Protein AF-A0AAJ1JFH3-F1 (afdb_monomer)

Structure (mmCIF, N/CA/C/O backbone):
data_AF-A0AAJ1JFH3-F1
#
_entry.id   AF-A0AAJ1JFH3-F1
#
loop_
_atom_site.group_PDB
_atom_site.id
_atom_site.type_symbol
_atom_site.label_atom_id
_atom_site.label_alt_id
_atom_site.label_comp_id
_atom_site.label_asym_id
_atom_site.label_entity_id
_atom_site.label_seq_id
_atom_site.pdbx_PDB_ins_code
_atom_site.Cartn_x
_atom_site.Cartn_y
_atom_site.Cartn_z
_atom_site.occupancy
_atom_site.B_iso_or_equiv
_atom_site.auth_seq_id
_atom_site.auth_comp_id
_atom_site.auth_asym_id
_atom_site.auth_atom_id
_atom_site.pdbx_PDB_model_num
ATOM 1 N N . MET A 1 1 ? 3.236 18.364 8.835 1.00 51.12 1 MET A N 1
ATOM 2 C CA . MET A 1 1 ? 2.054 17.484 8.722 1.00 51.12 1 MET A CA 1
ATOM 3 C C . MET A 1 1 ? 1.658 17.330 7.258 1.00 51.12 1 MET A C 1
ATOM 5 O O . MET A 1 1 ? 0.882 18.123 6.744 1.00 51.12 1 MET A O 1
ATOM 9 N N . VAL A 1 2 ? 2.224 16.333 6.577 1.00 50.16 2 VAL A N 1
ATOM 10 C CA . VAL A 1 2 ? 1.684 15.833 5.304 1.00 50.16 2 VAL A CA 1
ATOM 11 C C . VAL A 1 2 ? 0.844 14.613 5.673 1.00 50.16 2 VAL A C 1
ATOM 13 O O . VAL A 1 2 ? 1.373 13.674 6.264 1.00 50.16 2 VAL A O 1
ATOM 16 N N . MET A 1 3 ? -0.466 14.677 5.440 1.00 65.25 3 MET A N 1
ATOM 17 C CA . MET A 1 3 ? -1.358 13.523 5.542 1.00 65.25 3 MET A CA 1
ATOM 18 C C . MET A 1 3 ? -1.731 13.137 4.122 1.00 65.25 3 MET A C 1
ATOM 20 O O . MET A 1 3 ? -2.595 13.766 3.516 1.00 65.25 3 MET A O 1
ATOM 24 N N . GLU A 1 4 ? -1.049 12.134 3.586 1.00 80.94 4 GLU A N 1
ATOM 25 C CA . GLU A 1 4 ? -1.547 11.455 2.398 1.00 80.94 4 GLU A CA 1
ATOM 26 C C . GLU A 1 4 ? -2.642 10.490 2.839 1.00 80.94 4 GLU A C 1
ATOM 28 O O . GLU A 1 4 ? -2.509 9.790 3.851 1.00 80.94 4 GLU A O 1
ATOM 33 N N . VAL A 1 5 ? -3.754 10.523 2.110 1.00 92.56 5 VAL A N 1
ATOM 34 C CA . VAL A 1 5 ? -4.920 9.681 2.355 1.00 92.56 5 VAL A CA 1
ATOM 35 C C . VAL A 1 5 ? -5.158 8.854 1.108 1.00 92.56 5 VAL A C 1
ATOM 37 O O . VAL A 1 5 ? -5.231 9.396 0.006 1.00 92.56 5 VAL A O 1
ATOM 40 N N . ILE A 1 6 ? -5.295 7.547 1.293 1.00 95.12 6 ILE A N 1
ATOM 41 C CA . ILE A 1 6 ? -5.647 6.614 0.230 1.00 95.12 6 ILE A CA 1
ATOM 42 C C . ILE A 1 6 ? -6.985 5.956 0.540 1.00 95.12 6 ILE A C 1
ATOM 44 O O . ILE A 1 6 ? -7.307 5.658 1.693 1.00 95.12 6 ILE A O 1
ATOM 48 N N . ASN A 1 7 ? -7.752 5.693 -0.512 1.00 96.94 7 ASN A N 1
ATOM 49 C CA . ASN A 1 7 ? -8.959 4.888 -0.408 1.00 96.94 7 ASN A CA 1
ATOM 50 C C . ASN A 1 7 ? -8.575 3.413 -0.349 1.00 96.94 7 ASN A C 1
ATOM 52 O O . ASN A 1 7 ? -7.787 2.935 -1.166 1.00 96.94 7 ASN A O 1
ATOM 56 N N . VAL A 1 8 ? -9.179 2.685 0.583 1.00 96.38 8 VAL A N 1
ATOM 57 C CA . VAL A 1 8 ? -9.074 1.230 0.652 1.00 96.38 8 VAL A CA 1
ATOM 58 C C . VAL A 1 8 ? -10.324 0.650 0.008 1.00 96.38 8 VAL A C 1
ATOM 60 O O . VAL A 1 8 ? -11.448 1.024 0.355 1.00 96.38 8 VAL A O 1
ATOM 63 N N . ASN A 1 9 ? -10.132 -0.257 -0.947 1.00 95.94 9 ASN A N 1
ATOM 64 C CA . ASN A 1 9 ? -11.216 -0.857 -1.715 1.00 95.94 9 ASN A CA 1
ATOM 65 C C . ASN A 1 9 ? -11.247 -2.378 -1.517 1.00 95.94 9 ASN A C 1
ATOM 67 O O . ASN A 1 9 ? -10.206 -3.027 -1.504 1.00 95.94 9 ASN A O 1
ATOM 71 N N . TYR A 1 10 ? -12.447 -2.947 -1.439 1.00 94.38 10 TYR A N 1
ATOM 72 C CA . TYR A 1 10 ? -12.710 -4.389 -1.412 1.00 94.38 10 TYR A CA 1
ATOM 73 C C . TYR A 1 10 ? -13.831 -4.686 -2.415 1.00 94.38 10 TYR A C 1
ATOM 75 O O . TYR A 1 10 ? -14.885 -4.056 -2.354 1.00 94.38 10 TYR A O 1
ATOM 83 N N . HIS A 1 11 ? -13.603 -5.595 -3.372 1.00 92.56 11 HIS A N 1
ATOM 84 C CA . HIS A 1 11 ? -14.544 -5.907 -4.468 1.00 92.56 11 HIS A CA 1
ATOM 85 C C . HIS A 1 11 ? -15.131 -4.657 -5.159 1.00 92.56 11 HIS A C 1
ATOM 87 O O . HIS A 1 11 ? -16.346 -4.510 -5.285 1.00 92.56 11 HIS A O 1
ATOM 93 N N . ASN A 1 12 ? -14.262 -3.738 -5.594 1.00 93.00 12 ASN A N 1
ATOM 94 C CA . ASN A 1 12 ? -14.630 -2.475 -6.255 1.00 93.00 12 ASN A CA 1
ATOM 95 C C . ASN A 1 12 ? -15.518 -1.530 -5.421 1.00 93.00 12 ASN A C 1
ATOM 97 O O . ASN A 1 12 ? -16.107 -0.598 -5.966 1.00 93.00 12 ASN A O 1
ATOM 101 N N . GLN A 1 13 ? -15.597 -1.727 -4.107 1.00 94.75 13 GLN A N 1
ATOM 102 C CA . GLN A 1 13 ? -16.264 -0.811 -3.194 1.00 94.75 13 GLN A CA 1
ATOM 103 C C . GLN A 1 13 ? -15.247 -0.183 -2.246 1.00 94.75 13 GLN A C 1
ATOM 105 O O . GLN A 1 13 ? -14.458 -0.895 -1.628 1.00 94.75 13 GLN A O 1
ATOM 110 N N . THR A 1 14 ? -15.316 1.135 -2.069 1.00 96.88 14 THR A N 1
ATOM 111 C CA . THR A 1 14 ? -14.594 1.821 -0.993 1.00 96.88 14 THR A CA 1
ATOM 112 C C . THR A 1 14 ? -15.115 1.357 0.358 1.00 96.88 14 THR A C 1
ATOM 114 O O . THR A 1 14 ? -16.300 1.498 0.669 1.00 96.88 14 THR A O 1
ATOM 117 N N . ILE A 1 15 ? -14.220 0.764 1.142 1.00 96.81 15 ILE A N 1
ATOM 118 C CA . ILE A 1 15 ? -14.522 0.283 2.491 1.00 96.81 15 ILE A CA 1
ATOM 119 C C . ILE A 1 15 ? -14.126 1.286 3.561 1.00 96.81 15 ILE A C 1
ATOM 121 O O . ILE A 1 15 ? -14.585 1.174 4.692 1.00 96.81 15 ILE A O 1
ATOM 125 N N . GLY A 1 16 ? -13.259 2.234 3.223 1.00 96.50 16 GLY A N 1
ATOM 126 C CA . GLY A 1 16 ? -12.690 3.172 4.167 1.00 96.50 16 GLY A CA 1
ATOM 127 C C . GLY A 1 16 ? -11.493 3.906 3.591 1.00 96.50 16 GLY A C 1
ATOM 128 O O . GLY A 1 16 ? -11.129 3.729 2.424 1.00 96.50 16 GLY A O 1
ATOM 129 N N . ALA A 1 17 ? -10.867 4.702 4.443 1.00 96.94 17 ALA A N 1
ATOM 130 C CA . ALA A 1 17 ? -9.692 5.482 4.110 1.00 96.94 17 ALA A CA 1
ATOM 131 C C . ALA A 1 17 ? -8.548 5.159 5.071 1.00 96.94 17 ALA A C 1
ATOM 133 O O . ALA A 1 17 ? -8.750 4.963 6.271 1.00 96.94 17 ALA A O 1
ATOM 134 N N . LEU A 1 18 ? -7.335 5.126 4.531 1.00 97.06 18 LEU A N 1
ATOM 135 C CA . LEU A 1 18 ? -6.097 5.038 5.288 1.00 97.06 18 LEU A CA 1
ATOM 136 C C . LEU A 1 18 ? -5.368 6.372 5.169 1.00 97.06 18 LEU A C 1
ATOM 138 O O . LEU A 1 18 ? -5.146 6.864 4.068 1.00 97.06 18 LEU A O 1
ATOM 142 N N . SER A 1 19 ? -4.951 6.923 6.300 1.00 96.12 19 SER A N 1
ATOM 143 C CA . SER A 1 19 ? -4.041 8.065 6.364 1.00 96.12 19 SER A CA 1
ATOM 144 C C . SER A 1 19 ? -2.715 7.644 6.981 1.00 96.12 19 SER A C 1
ATOM 146 O O . SER A 1 19 ? -2.689 6.759 7.841 1.00 96.12 19 SER A O 1
ATOM 148 N N . PHE A 1 20 ? -1.617 8.285 6.581 1.00 95.19 20 PHE A N 1
ATOM 149 C CA . PHE A 1 20 ? -0.305 8.041 7.177 1.00 95.19 20 PHE A CA 1
ATOM 150 C C . PHE A 1 20 ? 0.330 9.334 7.685 1.00 95.19 20 PHE A C 1
ATOM 152 O O .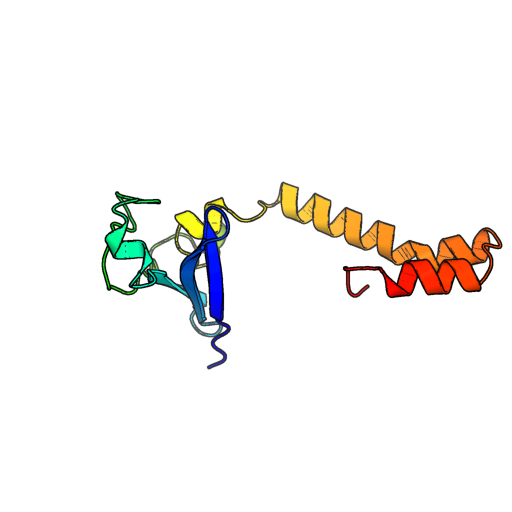 PHE A 1 20 ? 0.466 10.313 6.953 1.00 95.19 20 PHE A O 1
ATOM 159 N N . ASN A 1 21 ? 0.734 9.343 8.956 1.00 93.25 21 ASN A N 1
ATOM 160 C CA . ASN A 1 21 ? 1.489 10.447 9.535 1.00 93.25 21 ASN A CA 1
ATOM 161 C C . ASN A 1 21 ? 2.990 10.165 9.405 1.00 93.25 21 ASN A C 1
ATOM 163 O O . ASN A 1 21 ? 3.519 9.313 10.116 1.00 93.25 21 ASN A O 1
ATOM 167 N N . THR A 1 22 ? 3.682 10.905 8.539 1.00 90.75 22 THR A N 1
ATOM 168 C CA . THR A 1 22 ? 5.116 10.707 8.260 1.00 90.75 22 THR A CA 1
ATOM 169 C C . THR A 1 22 ? 6.040 11.109 9.412 1.00 90.75 22 THR A C 1
ATOM 171 O O . THR A 1 22 ? 7.100 10.510 9.575 1.00 90.75 22 THR A O 1
ATOM 174 N N . GLU A 1 23 ? 5.637 12.067 10.252 1.00 91.62 23 GLU A N 1
ATOM 175 C CA . GLU A 1 23 ? 6.417 12.508 11.420 1.00 91.62 23 GLU A CA 1
ATOM 176 C C . GLU A 1 23 ? 6.416 11.444 12.524 1.00 91.62 23 GLU A C 1
ATOM 178 O O . GLU A 1 23 ? 7.450 11.139 13.113 1.00 91.62 23 GLU A O 1
ATOM 183 N N . ARG A 1 24 ? 5.245 10.861 12.799 1.00 91.69 24 ARG A N 1
ATOM 184 C CA . ARG A 1 24 ? 5.052 9.848 13.846 1.00 91.69 24 ARG A CA 1
ATOM 185 C C . ARG A 1 24 ? 5.205 8.418 13.340 1.00 91.69 24 ARG A C 1
ATOM 187 O O . ARG A 1 24 ? 5.254 7.510 14.158 1.00 91.69 24 ARG A O 1
ATOM 194 N N . LYS A 1 25 ? 5.255 8.229 12.018 1.00 93.50 25 LYS A N 1
ATOM 195 C CA . LYS A 1 25 ? 5.281 6.931 11.329 1.00 93.50 25 LYS A CA 1
ATOM 196 C C . LYS A 1 25 ? 4.135 6.001 11.748 1.00 93.50 25 LYS A C 1
ATOM 198 O O . LYS A 1 25 ? 4.340 4.814 11.981 1.00 93.50 25 LYS A O 1
ATOM 203 N N . ILE A 1 26 ? 2.932 6.562 11.876 1.00 95.00 26 ILE A N 1
ATOM 204 C CA . ILE A 1 26 ? 1.726 5.835 12.295 1.00 95.00 26 ILE A CA 1
ATOM 205 C C . ILE A 1 26 ? 0.628 6.043 11.256 1.00 95.00 26 ILE A C 1
ATOM 207 O O . ILE A 1 26 ? 0.259 7.180 10.945 1.00 95.00 26 ILE A O 1
ATOM 211 N N . GLY A 1 27 ? 0.089 4.930 10.771 1.00 95.69 27 GLY A N 1
ATOM 212 C CA . GLY A 1 27 ? -1.104 4.852 9.949 1.0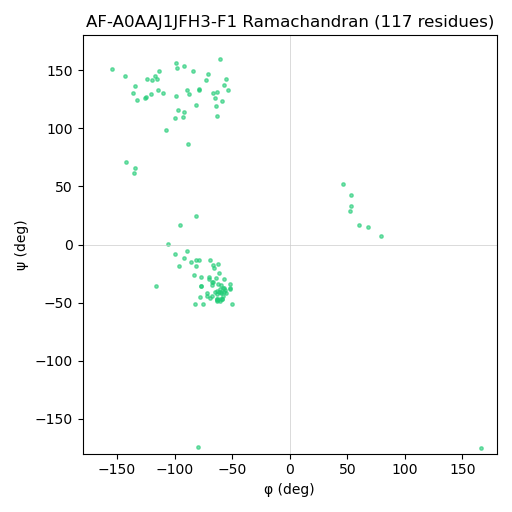0 95.69 27 GLY A CA 1
ATOM 213 C C . GLY A 1 27 ? -2.380 4.855 10.788 1.00 95.69 27 GLY A C 1
ATOM 214 O O . GLY A 1 27 ? -2.413 4.375 11.925 1.00 95.69 27 GLY A O 1
ATOM 215 N N . ALA A 1 28 ? -3.444 5.404 10.218 1.00 96.75 28 ALA A N 1
ATOM 216 C CA . ALA A 1 28 ? -4.768 5.414 10.813 1.00 96.75 28 ALA A CA 1
ATOM 217 C C . ALA A 1 28 ? -5.813 5.058 9.757 1.00 96.75 28 ALA A C 1
ATOM 219 O O . ALA A 1 28 ? -5.816 5.652 8.680 1.00 96.75 28 ALA A O 1
ATOM 220 N N . PHE A 1 29 ? -6.688 4.109 10.077 1.00 97.19 29 PHE A N 1
ATOM 221 C CA . PHE A 1 29 ? -7.753 3.651 9.188 1.00 97.19 29 PHE A CA 1
ATOM 222 C C . PHE A 1 29 ? -9.128 3.978 9.765 1.00 97.19 29 PHE A C 1
ATOM 224 O O . PHE A 1 29 ? -9.347 3.835 10.967 1.00 97.19 29 PHE A O 1
ATOM 231 N N . GLU A 1 30 ? -10.063 4.356 8.904 1.00 97.12 30 GLU A N 1
ATOM 232 C CA . GLU A 1 30 ? -11.467 4.560 9.251 1.00 97.12 30 GLU A CA 1
ATOM 233 C C . GLU A 1 30 ? -12.367 3.892 8.210 1.00 97.12 30 GLU A C 1
ATOM 235 O O . GLU A 1 30 ? -12.118 4.000 7.008 1.00 97.12 30 GLU A O 1
ATOM 240 N N . TYR A 1 31 ? -13.413 3.202 8.674 1.00 97.56 31 TYR A N 1
ATOM 241 C CA . TYR A 1 31 ? -14.419 2.612 7.796 1.00 97.56 31 TYR A CA 1
ATOM 242 C C . TYR A 1 31 ? -15.326 3.678 7.182 1.00 97.56 31 TYR A C 1
ATOM 244 O O . TYR A 1 31 ? -15.796 4.594 7.852 1.00 97.56 31 TYR A O 1
ATOM 252 N N . GLU A 1 32 ? -15.675 3.474 5.918 1.00 97.00 32 GLU A N 1
ATOM 253 C CA . GLU A 1 32 ? -16.695 4.250 5.229 1.00 97.00 32 GLU A CA 1
ATOM 254 C C . 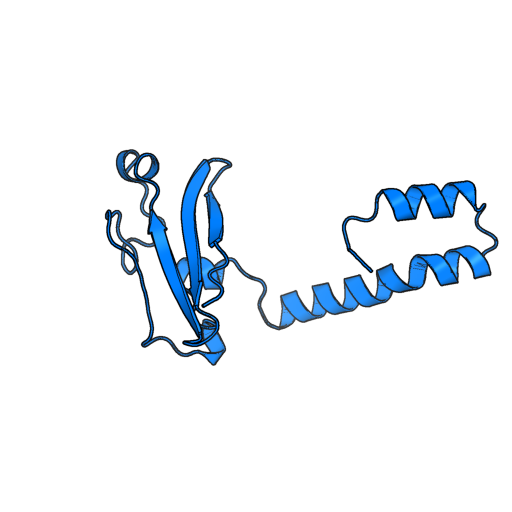GLU A 1 32 ? -18.075 3.965 5.863 1.00 97.00 32 GLU A C 1
ATOM 256 O O . GLU A 1 32 ? -18.468 2.794 5.976 1.00 97.00 32 GLU A O 1
ATOM 261 N N . PRO A 1 33 ? -18.884 4.985 6.217 1.00 95.75 33 PRO A N 1
ATOM 262 C CA . PRO A 1 33 ? -20.188 4.776 6.857 1.00 95.75 33 PRO A CA 1
ATOM 263 C C . PRO A 1 33 ? -21.151 3.891 6.055 1.00 95.75 33 PRO A C 1
ATOM 265 O O . PRO A 1 33 ? -21.996 3.193 6.621 1.00 95.75 33 PRO A O 1
ATOM 268 N N . SER A 1 34 ? -21.040 3.907 4.723 1.00 95.12 34 SER A N 1
ATOM 269 C CA . SER A 1 34 ? -21.837 3.046 3.844 1.00 95.12 34 SER A CA 1
ATOM 270 C C . SER A 1 34 ? -21.439 1.567 3.938 1.00 95.12 34 SER A C 1
ATOM 272 O O . SER A 1 34 ? -22.298 0.697 3.782 1.00 95.12 34 SER A O 1
ATOM 274 N N . PHE A 1 35 ? -20.171 1.269 4.239 1.00 96.00 35 PHE A N 1
ATOM 275 C CA . PHE A 1 35 ? -19.659 -0.091 4.389 1.00 96.00 35 PHE A CA 1
ATOM 276 C C . PHE A 1 35 ? -20.061 -0.714 5.730 1.00 96.00 35 PHE A C 1
ATOM 278 O O . PHE A 1 35 ? -20.435 -1.884 5.757 1.00 96.00 35 PHE A O 1
ATOM 285 N N . LEU A 1 36 ? -20.111 0.076 6.812 1.00 95.44 36 LEU A N 1
ATOM 286 C CA . LEU A 1 36 ? -20.566 -0.382 8.137 1.00 95.44 36 LEU A CA 1
ATOM 287 C C . LEU A 1 36 ? -21.938 -1.075 8.089 1.00 95.44 36 LEU A C 1
ATOM 289 O O . LEU A 1 36 ? -22.164 -2.083 8.752 1.00 95.44 36 LEU A O 1
ATOM 293 N N . LYS A 1 37 ? -22.848 -0.576 7.243 1.00 94.19 37 LYS A N 1
ATOM 294 C CA . LYS A 1 37 ? -24.207 -1.120 7.076 1.00 94.19 37 LYS A CA 1
ATOM 295 C C . LYS A 1 37 ? -24.247 -2.497 6.40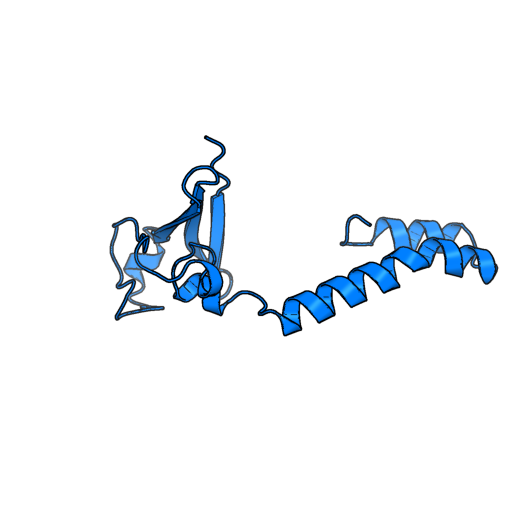8 1.00 94.19 37 LYS A C 1
ATOM 297 O O . LYS A 1 37 ? -25.298 -3.131 6.415 1.00 94.19 37 LYS A O 1
ATOM 302 N N . LYS A 1 38 ? -23.142 -2.952 5.809 1.00 93.94 38 LYS A N 1
ATOM 303 C CA . LYS A 1 38 ? -23.069 -4.253 5.131 1.00 93.94 38 LYS A CA 1
ATOM 304 C C . LYS A 1 38 ? -22.833 -5.420 6.085 1.00 93.94 38 LYS A C 1
ATOM 306 O O . LYS A 1 38 ? -23.086 -6.552 5.691 1.00 93.94 38 LYS A O 1
ATOM 311 N N . GLY A 1 39 ? -22.346 -5.166 7.302 1.00 93.19 39 GLY A N 1
ATOM 312 C CA . GLY A 1 39 ? -22.075 -6.222 8.284 1.00 93.19 39 GLY A CA 1
ATOM 313 C C . GLY A 1 39 ? -20.918 -7.163 7.915 1.00 93.19 39 GLY A C 1
ATOM 314 O O . GLY A 1 39 ? -20.806 -8.233 8.501 1.00 93.19 39 GLY A O 1
ATOM 315 N N . ILE A 1 40 ? -20.073 -6.796 6.943 1.00 94.38 40 ILE A N 1
ATOM 316 C CA . ILE A 1 40 ? -18.892 -7.574 6.540 1.00 94.38 40 ILE A CA 1
ATOM 317 C C . ILE A 1 40 ? -17.677 -7.099 7.340 1.00 94.38 40 ILE A C 1
ATOM 319 O O . ILE A 1 40 ? -17.210 -5.978 7.152 1.00 94.38 40 ILE A O 1
ATOM 323 N N . GLU A 1 41 ? -17.134 -7.962 8.192 1.00 94.00 41 GLU A N 1
ATOM 324 C CA . GLU A 1 41 ? -15.968 -7.657 9.022 1.00 94.00 41 GLU A CA 1
ATOM 325 C C . GLU A 1 41 ? -14.684 -8.233 8.405 1.00 94.00 41 GLU A C 1
ATOM 327 O O . GLU A 1 41 ? -14.473 -9.443 8.409 1.00 94.00 41 GLU A O 1
ATOM 332 N N . LEU A 1 42 ? -13.803 -7.372 7.883 1.00 92.19 42 LEU A N 1
ATOM 333 C CA . LEU A 1 42 ? -12.542 -7.820 7.265 1.00 92.19 42 LEU A CA 1
ATOM 334 C C . LEU A 1 42 ? -11.472 -8.217 8.290 1.00 92.19 42 LEU A C 1
ATOM 336 O O . LEU A 1 42 ? -10.612 -9.040 8.000 1.00 92.19 42 LEU A O 1
ATOM 340 N N . SER A 1 43 ? -11.513 -7.635 9.491 1.00 94.94 43 SER A N 1
ATOM 341 C CA . SER A 1 43 ? -10.627 -8.014 10.594 1.00 94.94 43 SER A CA 1
ATOM 342 C C . SER A 1 43 ? -11.384 -7.961 11.928 1.00 94.94 43 SER A C 1
ATOM 344 O O . SER A 1 43 ? -11.118 -7.084 12.747 1.00 94.94 43 SER A O 1
ATOM 346 N N . PRO A 1 44 ? -12.321 -8.894 12.185 1.00 94.69 44 PRO A N 1
ATOM 347 C CA . PRO A 1 44 ? -13.238 -8.842 13.334 1.00 94.69 44 PRO A CA 1
ATOM 348 C C . PRO A 1 44 ? -12.546 -8.648 14.692 1.00 94.69 44 PRO A C 1
ATOM 350 O O . PRO A 1 44 ? -13.065 -7.997 15.592 1.00 94.69 44 PRO A O 1
ATOM 353 N N . LEU A 1 45 ? -11.346 -9.215 14.849 1.00 94.62 45 LEU A N 1
ATOM 354 C CA . LEU A 1 45 ? -10.618 -9.218 16.121 1.00 94.62 45 LEU A CA 1
ATOM 355 C C . LEU A 1 45 ? -9.823 -7.936 16.389 1.00 94.62 45 LEU A C 1
ATOM 357 O O . LEU A 1 45 ? -9.528 -7.633 17.543 1.00 94.62 45 LEU A O 1
ATOM 361 N N . LYS A 1 46 ? -9.405 -7.220 15.343 1.00 93.94 46 LYS A N 1
ATOM 362 C CA . LYS A 1 46 ? -8.519 -6.048 15.463 1.00 93.94 46 LYS A CA 1
ATOM 363 C C . LYS A 1 46 ? -9.198 -4.770 14.996 1.00 93.94 46 LYS A C 1
ATOM 365 O O . LYS A 1 46 ? -8.973 -3.715 15.578 1.00 93.94 46 LYS A O 1
ATOM 370 N N . MET A 1 47 ? -10.026 -4.872 13.966 1.00 95.25 47 MET A N 1
ATOM 371 C CA . MET A 1 47 ? -10.776 -3.783 13.352 1.00 95.25 47 MET A CA 1
ATOM 372 C C . ME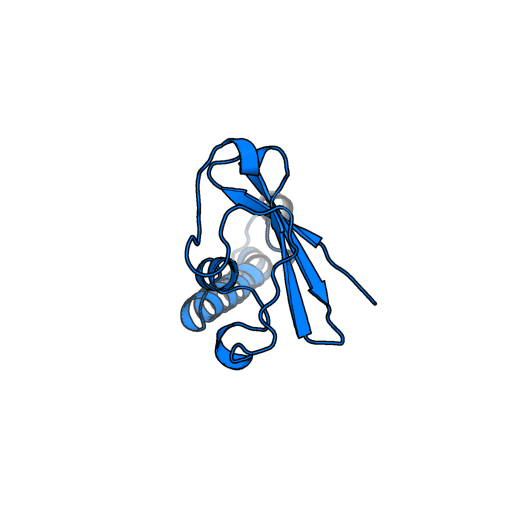T A 1 47 ? -12.235 -4.227 13.126 1.00 95.25 47 MET A C 1
ATOM 374 O O . MET A 1 47 ? -12.646 -4.402 11.978 1.00 95.25 47 MET A O 1
ATOM 378 N N . PRO A 1 48 ? -13.017 -4.472 14.197 1.00 95.75 48 PRO A N 1
ATOM 379 C CA . PRO A 1 48 ? -14.450 -4.748 14.066 1.00 95.75 48 PRO A CA 1
ATOM 380 C C . PRO A 1 48 ? -15.177 -3.561 13.422 1.00 95.75 48 PRO A C 1
ATOM 382 O O . PRO A 1 48 ? -14.687 -2.428 13.459 1.00 95.75 48 PRO A O 1
ATOM 385 N N . LEU A 1 49 ? -16.363 -3.791 12.851 1.00 96.12 49 LEU A N 1
ATOM 386 C CA . LEU A 1 49 ? -17.123 -2.707 12.220 1.00 96.12 49 LEU A CA 1
ATOM 387 C C . LEU A 1 49 ? -17.528 -1.646 13.249 1.00 96.12 49 LEU A C 1
ATOM 389 O O . LEU A 1 49 ? -18.383 -1.857 14.106 1.00 96.12 49 LEU A O 1
ATOM 393 N N . SER A 1 50 ? -16.908 -0.476 13.135 1.00 95.31 50 SER A N 1
ATOM 394 C CA . SER A 1 50 ? -17.083 0.650 14.045 1.00 95.31 50 SER A CA 1
ATOM 395 C C . SER A 1 50 ? -16.777 1.959 13.323 1.00 95.31 50 SER A C 1
ATOM 397 O O . SER A 1 50 ? -15.933 2.000 12.429 1.00 95.31 50 SER A O 1
ATOM 399 N N . SER A 1 51 ? -17.414 3.049 13.749 1.00 94.50 51 SER A N 1
ATOM 400 C CA . SER A 1 51 ? -17.126 4.415 13.287 1.00 94.50 51 SER A CA 1
ATOM 401 C C . SER A 1 51 ? -15.920 5.044 14.004 1.00 94.50 51 SER A C 1
ATOM 403 O O . SER A 1 51 ? -15.859 6.257 14.185 1.00 94.50 51 SER A O 1
ATOM 405 N N . THR A 1 52 ? -15.008 4.223 14.523 1.00 95.75 52 THR A N 1
ATOM 406 C CA . THR A 1 52 ? -13.797 4.665 15.221 1.00 95.75 52 THR A CA 1
ATOM 407 C C . THR A 1 52 ? -12.603 4.656 14.282 1.00 95.75 52 THR A C 1
ATOM 409 O O . THR A 1 52 ? -12.509 3.817 13.389 1.00 95.75 52 THR A O 1
ATOM 412 N N . ILE A 1 53 ? -11.634 5.527 14.555 1.00 96.75 53 ILE A N 1
ATOM 413 C CA . ILE A 1 53 ? -10.346 5.512 13.864 1.00 96.75 53 ILE A CA 1
ATOM 414 C C . ILE A 1 53 ? -9.447 4.449 14.503 1.00 96.75 53 ILE A C 1
ATOM 416 O O . ILE A 1 53 ? -9.103 4.542 15.682 1.00 96.75 53 ILE A O 1
ATOM 420 N N . PHE A 1 54 ? -9.023 3.471 13.710 1.00 97.19 54 PHE A N 1
ATOM 421 C CA . PHE A 1 54 ? -8.118 2.404 14.122 1.00 97.19 54 PHE A CA 1
ATOM 422 C C . PHE A 1 54 ? -6.661 2.820 13.949 1.00 97.19 54 PHE A C 1
ATOM 424 O O . PHE A 1 54 ? -6.252 3.281 12.881 1.00 97.19 54 PHE A O 1
ATOM 431 N N . ARG A 1 55 ? -5.871 2.641 15.010 1.00 96.44 55 ARG A N 1
ATOM 432 C CA . ARG A 1 55 ? -4.426 2.894 15.063 1.00 96.44 55 ARG A CA 1
ATOM 433 C C . ARG A 1 55 ? -3.785 1.825 15.930 1.00 96.44 55 ARG A C 1
ATOM 435 O O . ARG A 1 55 ? -4.375 1.444 16.935 1.00 96.44 55 ARG A O 1
ATOM 442 N N . PHE A 1 56 ? -2.577 1.415 15.566 1.00 96.25 56 PHE A N 1
ATOM 443 C CA . PHE A 1 56 ? -1.853 0.353 16.264 1.00 96.25 56 PHE A CA 1
ATOM 444 C C . PHE A 1 56 ? -0.384 0.747 16.498 1.00 96.25 56 PHE A C 1
ATOM 446 O O . PHE A 1 56 ? 0.519 0.131 15.929 1.00 96.25 56 PHE A O 1
ATOM 453 N N . PRO A 1 57 ? -0.115 1.828 17.261 1.00 95.56 57 PRO A N 1
ATOM 454 C CA . PRO A 1 57 ? 1.249 2.300 17.521 1.00 95.56 57 PRO A CA 1
ATOM 455 C C . PRO A 1 57 ? 2.127 1.286 18.272 1.00 95.56 57 PRO A C 1
ATOM 457 O O . PRO A 1 57 ? 3.341 1.445 18.307 1.00 95.56 57 PRO A O 1
ATOM 460 N N . GLU A 1 58 ? 1.520 0.281 18.898 1.00 95.62 58 GLU A N 1
ATOM 461 C CA . GLU A 1 58 ? 2.183 -0.789 19.637 1.00 95.62 58 GLU A CA 1
ATOM 462 C C . GLU A 1 58 ? 2.727 -1.922 18.755 1.00 95.62 58 GLU A C 1
ATOM 464 O O . GLU A 1 58 ? 3.486 -2.755 19.248 1.00 95.62 58 GLU A O 1
ATOM 469 N N . LEU A 1 59 ? 2.338 -1.987 17.475 1.00 94.81 59 LEU A N 1
ATOM 470 C CA . LEU A 1 59 ? 2.850 -3.001 16.554 1.00 94.81 59 LEU A CA 1
ATOM 471 C C . LEU A 1 59 ? 4.312 -2.734 16.193 1.00 94.81 59 LEU A C 1
ATOM 473 O O . LEU A 1 59 ? 4.741 -1.588 16.058 1.00 94.81 59 LEU A O 1
ATOM 477 N N . ASP A 1 60 ? 5.069 -3.813 15.979 1.00 95.00 60 A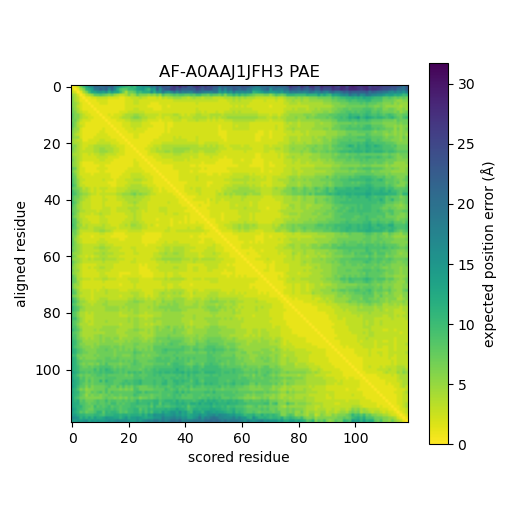SP A N 1
ATOM 478 C CA . ASP A 1 60 ? 6.457 -3.709 15.538 1.00 95.00 60 ASP A CA 1
ATOM 479 C C . ASP A 1 60 ? 6.550 -2.965 14.198 1.00 95.00 60 ASP A C 1
ATOM 481 O O . ASP A 1 60 ? 5.950 -3.352 13.189 1.00 95.00 60 ASP A O 1
ATOM 485 N N . PHE A 1 61 ? 7.329 -1.884 14.188 1.00 94.06 61 PHE A N 1
ATOM 486 C CA . PHE A 1 61 ? 7.447 -1.028 13.016 1.00 94.06 61 PHE A CA 1
ATOM 487 C C . PHE A 1 61 ? 8.143 -1.737 11.852 1.00 94.06 61 PHE A C 1
ATOM 489 O O . PHE A 1 61 ? 7.791 -1.495 10.702 1.00 94.06 61 PHE A O 1
ATOM 496 N N . ASN A 1 62 ? 9.118 -2.610 12.114 1.00 91.94 62 ASN A N 1
ATOM 497 C CA . ASN A 1 62 ? 9.846 -3.279 11.037 1.00 91.94 62 ASN A CA 1
ATOM 498 C C . ASN A 1 62 ? 8.946 -4.242 10.262 1.00 91.94 62 ASN A C 1
ATOM 500 O O . ASN A 1 62 ? 9.104 -4.351 9.047 1.00 91.94 62 ASN A O 1
ATOM 504 N N . THR A 1 63 ? 7.981 -4.849 10.950 1.00 91.06 63 THR A N 1
ATOM 505 C CA . THR A 1 63 ? 7.007 -5.787 10.390 1.00 91.06 63 THR A CA 1
ATOM 506 C C . THR A 1 63 ? 5.836 -5.070 9.719 1.00 91.06 63 THR A C 1
ATOM 508 O O . THR A 1 63 ? 5.518 -5.342 8.570 1.00 91.06 63 THR A O 1
ATOM 511 N N . PHE A 1 64 ? 5.198 -4.121 10.411 1.00 94.12 64 PHE A N 1
ATOM 512 C CA . PHE A 1 64 ? 3.943 -3.514 9.944 1.00 94.12 64 PHE A CA 1
ATOM 513 C C . PHE A 1 64 ? 4.122 -2.154 9.265 1.00 94.12 64 PHE A C 1
ATOM 515 O O . PHE A 1 64 ? 3.157 -1.586 8.758 1.00 94.12 64 PHE A O 1
ATOM 522 N N . LYS A 1 65 ? 5.331 -1.579 9.301 1.00 94.06 65 LYS A N 1
ATOM 523 C CA . LYS A 1 65 ? 5.656 -0.238 8.775 1.00 94.06 65 LYS A CA 1
ATOM 524 C C . LYS A 1 65 ? 4.727 0.870 9.299 1.00 94.06 65 LYS A C 1
ATOM 526 O O . LYS A 1 65 ? 4.499 1.878 8.636 1.00 94.06 65 LYS A O 1
ATOM 531 N N . GLY A 1 66 ? 4.190 0.687 10.508 1.00 94.62 66 GLY A N 1
ATOM 532 C CA . GLY A 1 66 ? 3.249 1.611 11.145 1.00 94.62 66 GLY A CA 1
ATOM 533 C C . GLY A 1 66 ? 1.805 1.504 10.645 1.00 94.62 66 GLY A C 1
ATOM 534 O O . GLY A 1 66 ? 0.981 2.334 11.023 1.00 94.62 66 GLY A O 1
ATOM 535 N N . LEU A 1 67 ? 1.479 0.519 9.805 1.00 95.75 67 LEU A N 1
ATOM 536 C CA . LEU A 1 67 ? 0.140 0.309 9.259 1.00 95.75 67 LEU A CA 1
ATOM 537 C C . LEU A 1 67 ? -0.701 -0.640 10.128 1.00 95.75 67 LEU A C 1
ATOM 539 O O . LEU A 1 67 ? -0.158 -1.520 10.799 1.00 95.75 67 LEU A O 1
ATOM 543 N N . PRO A 1 68 ? -2.042 -0.521 10.090 1.00 95.69 68 PRO A N 1
ATOM 544 C CA . PRO A 1 68 ? -2.929 -1.564 10.594 1.00 95.69 68 PRO A CA 1
ATOM 545 C C . PRO A 1 68 ? -2.646 -2.922 9.946 1.00 95.69 68 PRO A C 1
ATOM 547 O O . PRO A 1 68 ? -2.414 -2.991 8.740 1.00 95.69 68 PRO A O 1
ATOM 550 N N . SER A 1 69 ? -2.737 -4.006 10.722 1.00 93.06 69 SER A N 1
ATOM 551 C CA . SER A 1 69 ? -2.370 -5.357 10.268 1.00 93.06 69 SER A CA 1
ATOM 552 C C . SER A 1 69 ? -3.098 -5.797 8.996 1.00 93.06 69 SER A C 1
ATOM 554 O O . SER A 1 69 ? -2.459 -6.324 8.098 1.00 93.06 69 SER A O 1
ATOM 556 N N . LEU A 1 70 ? -4.403 -5.514 8.883 1.00 94.00 70 LEU A N 1
ATOM 557 C CA . LEU A 1 70 ? -5.203 -5.818 7.686 1.00 94.00 70 LEU A CA 1
ATOM 558 C C . LEU A 1 70 ? -4.620 -5.180 6.414 1.00 94.00 70 LEU A C 1
ATOM 560 O O . LEU A 1 70 ? -4.652 -5.773 5.341 1.00 94.00 70 LEU A O 1
ATOM 564 N N . ILE A 1 71 ? -4.114 -3.954 6.540 1.00 95.19 71 ILE A N 1
ATOM 565 C CA . ILE A 1 71 ? -3.556 -3.204 5.417 1.00 95.19 71 ILE A CA 1
ATOM 566 C C . ILE A 1 71 ? -2.153 -3.708 5.099 1.00 95.19 71 ILE A C 1
ATOM 568 O O . ILE A 1 71 ? -1.854 -3.940 3.935 1.00 95.19 71 ILE A O 1
ATOM 572 N N . ALA A 1 72 ? -1.316 -3.902 6.122 1.00 93.88 72 ALA A N 1
ATOM 573 C CA . ALA A 1 72 ? 0.045 -4.404 5.949 1.00 93.88 72 ALA A CA 1
ATOM 574 C C . ALA A 1 72 ? 0.072 -5.763 5.229 1.00 93.88 72 ALA A C 1
ATOM 576 O O . ALA A 1 72 ? 0.874 -5.950 4.325 1.00 93.88 72 ALA A O 1
ATOM 577 N N . ASP A 1 73 ? -0.855 -6.662 5.569 1.00 91.50 73 ASP A N 1
ATOM 578 C CA . ASP A 1 73 ? -0.980 -8.000 4.969 1.00 91.50 73 ASP A CA 1
ATOM 579 C C . ASP A 1 73 ? -1.385 -7.972 3.481 1.00 91.50 73 ASP A C 1
ATOM 581 O O . ASP A 1 73 ? -1.207 -8.942 2.754 1.00 91.50 73 ASP A O 1
ATOM 585 N N . SER A 1 74 ? -1.920 -6.841 3.005 1.00 91.56 74 SER A N 1
ATOM 586 C CA . SER A 1 74 ? -2.297 -6.647 1.599 1.00 91.56 74 SER A CA 1
ATOM 587 C C . SER A 1 74 ? -1.160 -6.081 0.737 1.00 91.56 74 SER A C 1
ATOM 589 O O . SER A 1 74 ? -1.346 -5.904 -0.469 1.00 91.56 74 SER A O 1
ATOM 591 N N . LEU A 1 75 ? -0.018 -5.728 1.336 1.00 92.50 75 LEU A N 1
ATOM 592 C CA . LEU A 1 75 ? 1.118 -5.122 0.641 1.00 92.50 75 LEU A CA 1
ATOM 593 C C . LEU A 1 75 ? 2.201 -6.164 0.315 1.00 92.50 75 LEU A C 1
ATOM 595 O O . LEU A 1 75 ? 2.290 -7.185 0.995 1.00 92.50 75 LEU A O 1
ATOM 599 N N . PRO A 1 76 ? 3.046 -5.913 -0.703 1.00 92.62 76 PRO A N 1
ATOM 600 C CA . PRO A 1 76 ? 4.203 -6.755 -0.983 1.00 92.62 76 PRO A CA 1
ATOM 601 C C . PRO A 1 76 ? 5.147 -6.856 0.221 1.00 92.62 76 PRO A C 1
ATOM 603 O O . PRO A 1 76 ? 5.469 -5.849 0.860 1.00 92.62 76 PRO A O 1
ATOM 606 N N . ASP A 1 77 ? 5.624 -8.068 0.485 1.00 90.38 77 ASP A N 1
ATOM 607 C CA . ASP A 1 77 ? 6.691 -8.341 1.444 1.00 90.38 77 ASP A CA 1
ATOM 608 C C . ASP A 1 77 ? 8.076 -8.046 0.838 1.00 90.38 77 ASP A C 1
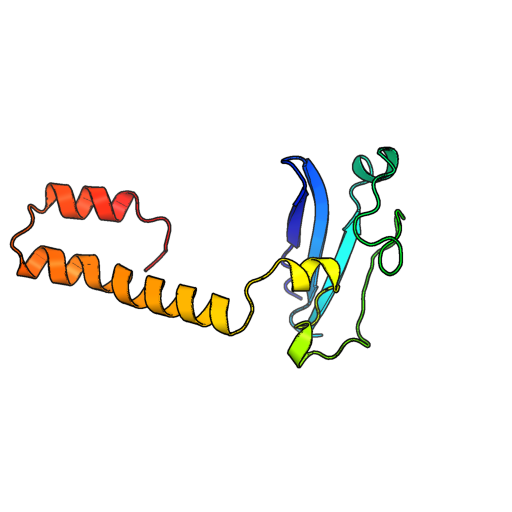ATOM 610 O O . ASP A 1 77 ? 8.192 -7.513 -0.268 1.00 90.38 77 ASP A O 1
ATOM 614 N N . ASP A 1 78 ? 9.154 -8.363 1.557 1.00 90.44 78 ASP A N 1
ATOM 615 C CA . ASP A 1 78 ? 10.521 -8.104 1.085 1.00 90.44 78 ASP A CA 1
ATOM 616 C C . ASP A 1 78 ? 10.806 -8.771 -0.272 1.00 90.44 78 ASP A C 1
ATOM 618 O O . ASP A 1 78 ? 11.450 -8.173 -1.135 1.00 90.44 78 ASP A O 1
ATOM 622 N N . PHE A 1 79 ? 10.284 -9.982 -0.496 1.00 93.38 79 PHE A N 1
ATOM 623 C CA . PHE A 1 79 ? 10.420 -10.662 -1.780 1.00 93.38 79 PHE A CA 1
ATOM 624 C C . PHE A 1 79 ? 9.603 -9.969 -2.875 1.00 93.38 79 PHE A C 1
ATOM 626 O O . PHE A 1 79 ? 10.117 -9.718 -3.964 1.00 93.38 79 PHE A O 1
ATOM 633 N N . GLY A 1 80 ? 8.347 -9.618 -2.593 1.00 93.62 80 GLY A N 1
ATOM 634 C CA . GLY A 1 80 ? 7.495 -8.895 -3.531 1.00 93.62 80 GLY A CA 1
ATOM 635 C C . GLY A 1 80 ? 8.084 -7.543 -3.937 1.00 93.62 80 GLY A C 1
ATOM 636 O O . GLY A 1 80 ? 8.066 -7.203 -5.120 1.00 93.62 80 GLY A O 1
ATOM 637 N N . ASN A 1 81 ? 8.671 -6.806 -2.990 1.00 93.19 81 ASN A N 1
ATOM 638 C CA . ASN A 1 81 ? 9.384 -5.561 -3.281 1.00 93.19 81 ASN A CA 1
ATOM 639 C C . ASN A 1 81 ? 10.608 -5.809 -4.175 1.00 93.19 81 ASN A C 1
ATOM 641 O O . ASN A 1 81 ? 10.776 -5.098 -5.160 1.00 93.19 81 ASN A O 1
ATOM 645 N N . ALA A 1 82 ? 11.394 -6.862 -3.921 1.00 96.06 82 ALA A N 1
ATOM 646 C CA . ALA A 1 82 ? 12.536 -7.206 -4.771 1.00 96.06 82 ALA A CA 1
ATOM 647 C C . ALA A 1 82 ? 12.127 -7.499 -6.228 1.00 96.06 82 ALA A C 1
ATOM 649 O O . ALA A 1 82 ? 12.782 -7.032 -7.158 1.00 96.06 82 ALA A O 1
ATOM 650 N N . VAL A 1 83 ? 11.017 -8.216 -6.441 1.00 96.50 83 VAL A N 1
ATOM 651 C CA . VAL A 1 83 ? 10.484 -8.481 -7.790 1.00 96.50 83 VAL A CA 1
ATOM 652 C C . VAL A 1 83 ? 10.034 -7.190 -8.479 1.00 96.50 83 VAL A C 1
ATOM 654 O O . VAL A 1 83 ? 10.262 -7.017 -9.679 1.00 96.50 83 VAL A O 1
ATOM 657 N N . ILE A 1 84 ? 9.390 -6.280 -7.742 1.00 94.31 84 ILE A N 1
ATOM 658 C CA . ILE A 1 84 ? 8.972 -4.975 -8.270 1.00 94.31 84 ILE A CA 1
ATOM 659 C C . ILE A 1 84 ? 10.199 -4.154 -8.677 1.00 94.31 84 ILE A C 1
ATOM 661 O O . ILE A 1 84 ? 10.235 -3.656 -9.802 1.00 94.31 84 ILE A O 1
ATOM 665 N N . ASP A 1 85 ? 11.205 -4.060 -7.808 1.00 94.56 85 ASP A N 1
ATOM 666 C CA . ASP A 1 85 ? 12.436 -3.308 -8.061 1.00 94.56 85 ASP A CA 1
ATOM 667 C C . ASP A 1 85 ? 13.184 -3.854 -9.285 1.00 94.56 85 ASP A C 1
ATOM 669 O O . ASP A 1 85 ? 13.538 -3.092 -10.187 1.00 94.56 85 ASP A O 1
ATOM 673 N N . GLU A 1 86 ? 13.347 -5.178 -9.377 1.00 95.81 86 GLU A N 1
ATOM 674 C CA . GLU A 1 86 ? 13.977 -5.827 -10.530 1.00 95.81 86 GLU A CA 1
ATOM 675 C C . GLU A 1 86 ? 13.188 -5.567 -11.820 1.00 95.81 86 GLU A C 1
ATOM 677 O O . GLU A 1 86 ? 13.772 -5.282 -12.870 1.00 95.81 86 GLU A O 1
ATOM 682 N N . THR A 1 87 ? 11.856 -5.620 -11.755 1.00 94.44 87 THR A N 1
ATOM 683 C CA . THR A 1 87 ? 10.995 -5.331 -12.907 1.00 94.44 87 THR A CA 1
ATOM 684 C C . THR A 1 87 ? 11.163 -3.882 -13.360 1.00 94.44 87 THR A C 1
ATOM 686 O O . THR A 1 87 ? 11.345 -3.635 -14.552 1.00 94.44 87 THR A O 1
ATOM 689 N N . ILE A 1 88 ? 11.140 -2.920 -12.431 1.00 94.12 88 ILE A N 1
ATOM 690 C CA . ILE A 1 88 ? 11.347 -1.498 -12.733 1.00 94.12 88 ILE A CA 1
ATOM 691 C C . ILE A 1 88 ? 12.720 -1.300 -13.381 1.00 94.12 88 ILE A C 1
ATOM 693 O O . ILE A 1 88 ? 12.809 -0.659 -14.430 1.00 94.12 88 ILE A O 1
ATOM 697 N N . GLU A 1 89 ? 13.774 -1.898 -12.822 1.00 94.31 89 GLU A N 1
ATOM 698 C CA . GLU A 1 89 ? 15.126 -1.788 -13.367 1.00 94.31 89 GLU A CA 1
ATOM 699 C C . GLU A 1 89 ? 15.197 -2.297 -14.814 1.00 94.31 89 GLU A C 1
ATOM 701 O O . GLU A 1 89 ? 15.737 -1.621 -15.691 1.00 94.31 89 GLU A O 1
ATOM 706 N N . HIS A 1 90 ? 14.624 -3.467 -15.098 1.00 92.94 90 HIS A N 1
ATOM 707 C CA . HIS A 1 90 ? 14.645 -4.046 -16.440 1.00 92.94 90 HIS A CA 1
ATOM 708 C C . HIS A 1 90 ? 13.817 -3.238 -17.439 1.00 92.94 90 HIS A C 1
ATOM 710 O O . HIS A 1 90 ? 14.291 -2.973 -18.546 1.00 92.94 90 HIS A O 1
ATOM 716 N N . VAL A 1 91 ? 12.613 -2.803 -17.060 1.00 92.69 91 VAL A N 1
ATOM 717 C CA . VAL A 1 91 ? 11.761 -1.997 -17.946 1.00 92.69 91 VAL A CA 1
ATOM 718 C C . VAL A 1 91 ? 12.401 -0.626 -18.206 1.00 92.69 91 VAL A C 1
ATOM 720 O O . VAL A 1 91 ? 12.313 -0.131 -19.326 1.00 92.69 91 VAL A O 1
ATOM 723 N N . SER A 1 92 ? 13.144 -0.053 -17.251 1.00 92.00 92 SER A N 1
ATOM 724 C CA . SER A 1 92 ? 13.844 1.232 -17.440 1.00 92.00 92 SER A CA 1
ATOM 725 C C . SER A 1 92 ? 14.893 1.197 -18.563 1.00 92.00 92 SER A C 1
ATOM 727 O O . SER A 1 92 ? 15.200 2.218 -19.176 1.00 92.00 92 SER A O 1
ATOM 729 N N . LYS A 1 93 ? 15.417 0.006 -18.891 1.00 93.25 93 LYS A N 1
ATOM 730 C CA . LYS A 1 93 ? 16.413 -0.197 -19.956 1.00 93.25 93 LYS A CA 1
ATOM 731 C C . LYS A 1 93 ? 15.788 -0.199 -21.354 1.00 93.25 93 LYS A C 1
ATOM 733 O O . LYS A 1 93 ? 16.522 -0.081 -22.337 1.00 93.25 93 LYS A O 1
ATOM 738 N N . TRP A 1 94 ? 14.458 -0.303 -21.462 1.00 92.12 94 TRP A N 1
ATOM 739 C CA . TRP A 1 94 ? 13.741 -0.385 -22.738 1.00 92.12 94 TRP A CA 1
ATOM 740 C C . TRP A 1 94 ? 14.140 0.706 -23.747 1.00 92.12 94 TRP A C 1
ATOM 742 O O . TRP A 1 94 ? 14.503 0.341 -24.864 1.00 92.12 94 TRP A O 1
ATOM 752 N N . PRO A 1 95 ? 14.161 2.014 -23.413 1.00 90.81 95 PRO A N 1
ATOM 753 C CA . PRO A 1 95 ? 14.475 3.051 -24.398 1.00 90.81 95 PRO A CA 1
ATOM 754 C C . PRO A 1 95 ? 15.901 2.960 -24.952 1.00 90.81 95 PRO A C 1
ATOM 756 O O . PRO A 1 95 ? 16.149 3.382 -26.082 1.00 90.81 95 PRO A O 1
ATOM 759 N N . THR A 1 96 ? 16.842 2.439 -24.161 1.00 93.12 96 THR A N 1
ATOM 760 C CA . THR A 1 96 ? 18.231 2.216 -24.584 1.00 93.12 96 THR A CA 1
ATOM 761 C C . THR A 1 96 ? 18.311 1.007 -25.505 1.00 93.12 96 THR A C 1
ATOM 763 O O . THR A 1 96 ? 18.790 1.138 -26.628 1.00 93.12 96 THR A O 1
ATOM 766 N N . LEU A 1 97 ? 17.747 -0.128 -25.084 1.00 94.62 97 LEU A N 1
ATOM 767 C CA . LEU A 1 97 ? 17.708 -1.349 -25.891 1.00 94.62 97 LEU A CA 1
ATOM 768 C C . LEU A 1 97 ? 16.997 -1.103 -27.227 1.00 94.62 97 LEU A C 1
ATOM 770 O O . LEU A 1 97 ? 17.502 -1.466 -28.280 1.00 94.62 97 LEU A O 1
ATOM 774 N N . ALA A 1 98 ? 15.861 -0.411 -27.226 1.00 95.00 98 ALA A N 1
ATOM 775 C CA . ALA A 1 98 ? 15.127 -0.132 -28.453 1.00 95.00 98 ALA A CA 1
ATOM 776 C C . ALA A 1 98 ? 15.960 0.671 -29.473 1.00 95.00 98 ALA A C 1
ATOM 778 O O . ALA A 1 98 ? 15.856 0.428 -30.672 1.00 95.00 98 ALA A O 1
ATOM 779 N N . LYS A 1 99 ? 16.827 1.583 -29.010 1.00 94.81 99 LYS A N 1
ATOM 780 C CA . LYS A 1 99 ? 17.772 2.299 -29.883 1.00 94.81 99 LYS A CA 1
ATOM 781 C C . LYS A 1 99 ? 18.894 1.394 -30.386 1.00 94.81 99 LYS A C 1
ATOM 783 O O . LYS A 1 99 ? 19.253 1.496 -31.549 1.00 94.81 99 LYS A O 1
ATOM 788 N N . GLU A 1 100 ? 19.442 0.538 -29.526 1.00 96.81 100 GLU A N 1
ATOM 789 C CA . GLU A 1 100 ? 20.507 -0.409 -29.893 1.00 96.81 100 GLU A CA 1
ATOM 790 C C . GLU A 1 100 ? 20.059 -1.415 -30.958 1.00 96.81 100 GLU A C 1
ATOM 792 O O . GLU A 1 100 ? 20.854 -1.807 -31.805 1.00 96.81 100 GLU A O 1
ATOM 797 N N . TRP A 1 101 ? 18.787 -1.812 -30.926 1.00 96.50 101 TRP A N 1
ATOM 798 C CA . TRP A 1 101 ? 18.191 -2.770 -31.860 1.00 96.50 101 TRP A CA 1
ATOM 799 C C . TRP A 1 101 ? 17.474 -2.105 -33.048 1.00 96.50 101 TRP A C 1
ATOM 801 O O . TRP A 1 101 ? 16.661 -2.754 -33.706 1.00 96.50 101 TRP A O 1
ATOM 811 N N . ASP A 1 102 ? 17.747 -0.822 -33.315 1.00 96.69 102 ASP A N 1
ATOM 812 C CA . ASP A 1 102 ? 17.182 -0.052 -34.435 1.00 96.69 102 ASP A CA 1
ATOM 813 C C . ASP A 1 102 ? 15.638 -0.084 -34.510 1.00 96.69 102 ASP A C 1
ATOM 815 O O . ASP A 1 102 ? 15.036 -0.039 -35.588 1.00 96.69 102 ASP A O 1
ATOM 819 N N . VAL A 1 103 ? 14.960 -0.146 -33.357 1.00 96.75 103 VAL A N 1
ATOM 820 C CA . VAL A 1 103 ? 13.495 -0.091 -33.302 1.00 96.75 103 VAL A CA 1
ATOM 821 C C . VAL A 1 103 ? 13.030 1.271 -33.839 1.00 96.75 103 VAL A C 1
ATOM 823 O O . VAL A 1 103 ? 13.529 2.314 -33.402 1.00 96.75 103 VAL A O 1
ATOM 826 N N . PRO A 1 104 ? 12.048 1.313 -34.763 1.00 97.12 104 PRO A N 1
ATOM 827 C CA . PRO A 1 104 ? 11.528 2.564 -35.294 1.00 97.12 104 PRO A CA 1
ATOM 828 C C . PRO A 1 104 ? 11.074 3.521 -34.192 1.00 97.12 104 PRO A C 1
ATOM 830 O O . PRO A 1 104 ? 10.304 3.146 -33.306 1.00 97.12 104 PRO A O 1
ATOM 833 N N . LYS A 1 105 ? 11.484 4.791 -34.295 1.00 94.19 105 LYS A N 1
ATOM 834 C CA . LYS A 1 105 ? 11.173 5.827 -33.299 1.00 94.19 105 LYS A CA 1
ATOM 835 C C . LYS A 1 105 ? 9.677 5.915 -32.969 1.00 94.19 105 LYS A C 1
ATOM 837 O O . LYS A 1 105 ? 9.325 6.072 -31.809 1.00 94.19 105 LYS A O 1
ATOM 842 N N . SER A 1 106 ? 8.806 5.752 -33.966 1.00 96.00 106 SER A N 1
ATOM 843 C CA . SER A 1 106 ? 7.352 5.774 -33.769 1.00 96.00 106 SER A CA 1
ATOM 844 C C . SER A 1 106 ? 6.860 4.715 -32.778 1.00 96.00 106 SER A C 1
ATOM 846 O O . SER A 1 106 ? 5.967 5.001 -31.992 1.00 96.00 106 SER A O 1
ATOM 848 N N . LEU A 1 107 ? 7.455 3.516 -32.786 1.00 94.31 107 LEU A N 1
ATOM 849 C CA . LEU A 1 107 ? 7.101 2.434 -31.863 1.00 94.31 107 LEU A CA 1
ATOM 850 C C . LEU A 1 107 ? 7.691 2.668 -30.470 1.00 94.31 107 LEU A C 1
ATOM 852 O O . LEU A 1 107 ? 7.046 2.364 -29.471 1.00 94.31 107 LEU A O 1
ATOM 856 N N . ILE A 1 108 ? 8.896 3.240 -30.391 1.00 93.31 108 ILE A N 1
ATOM 857 C CA . ILE A 1 108 ? 9.502 3.633 -29.110 1.00 93.31 108 ILE A CA 1
ATOM 858 C C . ILE A 1 108 ? 8.612 4.664 -28.409 1.00 93.31 108 ILE A C 1
ATOM 860 O O . ILE A 1 108 ? 8.294 4.506 -27.230 1.00 93.31 108 ILE A O 1
ATOM 864 N N . ASP A 1 109 ? 8.190 5.693 -29.146 1.00 92.88 109 ASP A N 1
ATOM 865 C CA . ASP A 1 109 ? 7.333 6.761 -28.638 1.00 92.88 109 ASP A CA 1
ATOM 866 C C . ASP A 1 109 ? 5.956 6.211 -28.209 1.00 92.88 109 ASP A C 1
ATOM 868 O O . ASP A 1 109 ? 5.451 6.586 -27.150 1.00 92.88 109 ASP A O 1
ATOM 872 N N . GLU A 1 110 ? 5.378 5.273 -28.971 1.00 94.44 110 GLU A N 1
ATOM 873 C CA . GLU A 1 110 ? 4.113 4.606 -28.628 1.00 94.44 110 GLU A CA 1
ATOM 874 C C . GLU A 1 110 ? 4.208 3.786 -27.333 1.00 94.44 110 GLU A C 1
ATOM 876 O O . GLU A 1 110 ? 3.348 3.918 -26.458 1.00 94.44 110 GLU A O 1
ATOM 881 N N . VAL A 1 111 ? 5.252 2.966 -27.176 1.00 91.81 111 VAL A N 1
ATOM 882 C CA . VAL A 1 111 ? 5.445 2.166 -25.957 1.00 91.81 111 VAL A CA 1
ATOM 883 C C . VAL A 1 111 ? 5.646 3.080 -24.751 1.00 91.81 111 VAL A C 1
ATOM 885 O O . VAL A 1 111 ? 4.966 2.904 -23.742 1.00 91.81 111 VAL A O 1
ATOM 888 N N . ASN A 1 112 ? 6.508 4.094 -24.867 1.00 89.19 112 ASN A N 1
ATOM 889 C CA . ASN A 1 112 ? 6.784 5.028 -23.775 1.00 89.19 112 ASN A CA 1
ATOM 890 C C . ASN A 1 112 ? 5.531 5.796 -23.335 1.00 89.19 112 ASN A C 1
ATOM 892 O O . ASN A 1 112 ? 5.318 5.980 -22.141 1.00 89.19 112 ASN A O 1
ATOM 896 N N . ALA A 1 113 ? 4.668 6.192 -24.275 1.00 90.94 113 ALA A N 1
ATOM 897 C CA . ALA A 1 113 ? 3.412 6.874 -23.961 1.00 90.94 113 ALA A CA 1
ATOM 898 C C . ALA A 1 113 ? 2.409 5.999 -23.184 1.00 90.94 113 ALA A C 1
ATOM 900 O O . ALA A 1 113 ? 1.499 6.530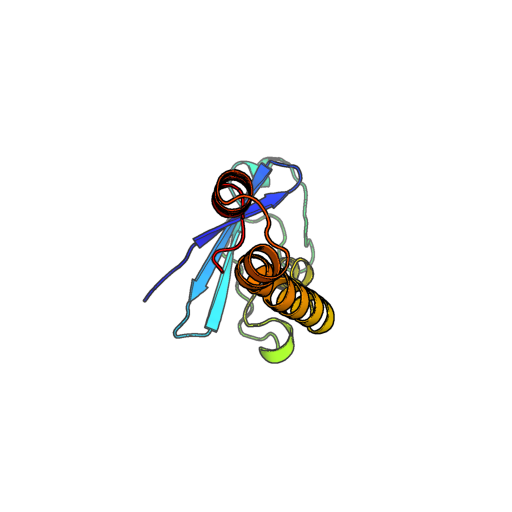 -22.550 1.00 90.94 113 ALA A O 1
ATOM 901 N N . ASN A 1 114 ? 2.562 4.671 -23.226 1.00 91.81 114 ASN A N 1
ATOM 902 C CA . ASN A 1 114 ? 1.686 3.713 -22.549 1.00 91.81 114 ASN A CA 1
ATOM 903 C C . ASN A 1 114 ? 2.322 3.071 -21.304 1.00 91.81 114 ASN A C 1
ATOM 905 O O . ASN A 1 114 ? 1.673 2.254 -20.639 1.00 91.81 114 ASN A O 1
ATOM 909 N N . LEU A 1 115 ? 3.564 3.428 -20.958 1.00 88.50 115 LEU A N 1
ATOM 910 C CA . LEU A 1 115 ? 4.189 2.968 -19.722 1.00 88.50 115 LEU A CA 1
ATOM 911 C C . LEU A 1 115 ? 3.426 3.528 -18.519 1.00 88.50 115 LEU A C 1
ATOM 913 O O . LEU A 1 115 ? 3.203 4.728 -18.381 1.00 88.50 115 LEU A O 1
ATOM 917 N N . ARG A 1 116 ? 3.015 2.625 -17.626 1.00 86.12 116 ARG A N 1
ATOM 918 C CA . ARG A 1 116 ? 2.360 2.986 -16.357 1.00 86.12 116 ARG A CA 1
ATOM 919 C C . ARG A 1 116 ? 3.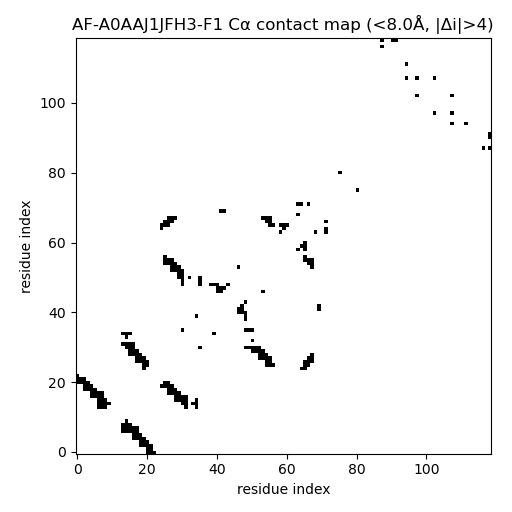355 3.280 -15.238 1.00 86.12 116 ARG A C 1
ATOM 921 O O . ARG A 1 116 ? 2.966 3.809 -14.202 1.00 86.12 116 ARG A O 1
ATOM 928 N N . LEU A 1 117 ? 4.609 2.889 -15.435 1.00 80.69 117 LEU A N 1
ATOM 929 C CA . LEU A 1 117 ? 5.714 3.184 -14.538 1.00 80.69 117 LEU A CA 1
ATOM 930 C C . LEU A 1 117 ? 6.331 4.513 -14.975 1.00 80.69 117 LEU A C 1
ATOM 932 O O . LEU A 1 117 ? 6.567 4.717 -16.162 1.00 80.69 117 LEU A O 1
ATOM 936 N N . ASN A 1 118 ? 6.570 5.409 -14.022 1.00 76.12 118 ASN A N 1
ATOM 937 C CA . ASN A 1 118 ? 7.282 6.658 -14.273 1.00 76.12 118 ASN A CA 1
ATOM 938 C C . ASN A 1 118 ? 8.783 6.400 -14.085 1.00 76.12 118 ASN A C 1
ATOM 940 O O . ASN A 1 118 ? 9.287 6.518 -12.967 1.00 76.12 118 ASN A O 1
ATOM 944 N N . ILE A 1 119 ? 9.438 5.943 -15.154 1.00 76.69 119 ILE A N 1
ATOM 945 C CA . ILE A 1 119 ? 10.816 5.421 -15.183 1.00 76.69 119 ILE A CA 1
ATOM 946 C C . ILE A 1 119 ? 11.620 6.030 -16.326 1.00 76.69 119 ILE A C 1
ATOM 948 O O . ILE A 1 119 ? 11.004 6.405 -17.350 1.00 76.69 119 ILE A O 1
#

Secondary structure (DSSP, 8-state):
--EEEEEEEETTEEEEEEEEETTTTEEEEEE-HHHHTT---SBTTTB-S-SSPB--TTS-HHHHTTS-HHHHTTS--HHHHHHHHHHHHHHHTHHHHHHHTT--HHHHHHHHHH-SS--

Mean predicted aligned error: 5.07 Å

Radius of gyration: 19.91 Å; Cα contacts (8 Å, |Δi|>4): 136; chains: 1; bounding box: 45×28×55 Å

Organism: Providencia stuartii (NCBI:txid588)

Solvent-accessible surface area (backbone atoms only — not comparable to full-atom values): 7187 Å² total; per-residue (Å²): 139,64,72,57,71,46,81,40,66,56,95,94,34,70,42,22,40,38,34,40,36,73,90,78,50,40,25,38,37,37,53,29,76,77,40,57,77,66,74,72,58,91,37,62,91,85,53,48,82,50,97,54,77,46,66,48,86,85,54,60,47,91,82,34,70,23,37,46,67,79,60,40,73,73,50,74,51,77,66,50,46,50,54,49,52,52,49,50,57,57,60,56,44,44,74,58,51,38,58,76,70,69,51,57,65,72,57,54,53,52,52,59,75,66,53,88,65,96,112

InterPro domains:
  IPR017508 HipA, N-terminal subdomain 1 [PF13657] (7-88)

Nearest PDB structures (foldseek):
  2ffg-assembly1_B  TM=7.158E-01  e=6.909E+00  Bacillus subtilis

Foldseek 3Di:
DDWDKDFDDDPNDGQWIWTADPVLQAIKIAGDPVNLVVLDALPCVQCNSDRDIGIDSPDDCVQQSNYDPSVSVVDDDPVRVVVVVVVLVVVVCVLVVCVVVVPDPVVSVVVVVPDPDPD

Sequence (119 aa):
MVMEVINVNYHNQTIGALSFNTERKIGAFEYEPSFLKKGIELSPLKMPLSSTIFRFPELDFNTFKGLPSLIADSLPDDFGNAVIDETIEHVSKWPTLAKEWDVPKSLIDEVNANLRLNI

pLDDT: mean 92.8, std 7.03, range [50.16, 97.56]